Protein AF-A0A1I2CEP6-F1 (afdb_monomer_lite)

pLDDT: mean 86.22, std 7.66, range [56.66, 93.88]

Structure (mmCIF, N/CA/C/O backbone):
data_AF-A0A1I2CEP6-F1
#
_entry.id   AF-A0A1I2CEP6-F1
#
loop_
_atom_site.group_PDB
_atom_site.id
_atom_site.type_symbol
_atom_site.label_atom_id
_atom_site.label_alt_id
_atom_site.label_comp_id
_atom_site.label_asym_id
_atom_site.label_entity_id
_atom_site.label_seq_id
_atom_site.pdbx_PDB_ins_code
_atom_site.Cartn_x
_atom_site.Cartn_y
_atom_site.Cartn_z
_atom_site.occupancy
_atom_site.B_iso_or_equiv
_atom_site.auth_seq_id
_atom_site.auth_comp_id
_atom_site.auth_asym_id
_atom_site.auth_atom_id
_atom_site.pdbx_PDB_model_num
ATOM 1 N N . MET A 1 1 ? -11.571 -1.005 -2.761 1.00 75.19 1 MET A N 1
ATOM 2 C CA . MET A 1 1 ? -12.969 -1.400 -3.049 1.00 75.19 1 MET A CA 1
ATOM 3 C C . MET A 1 1 ? -13.268 -2.839 -2.673 1.00 75.19 1 MET A C 1
ATOM 5 O O . MET A 1 1 ? -14.107 -3.019 -1.806 1.00 75.19 1 MET A O 1
ATOM 9 N N . ALA A 1 2 ? -12.572 -3.839 -3.230 1.00 83.38 2 ALA A N 1
ATOM 10 C CA . ALA A 1 2 ? -12.834 -5.253 -2.919 1.00 83.38 2 ALA A CA 1
ATOM 11 C C . ALA A 1 2 ? -12.810 -5.575 -1.410 1.00 83.38 2 ALA A C 1
ATOM 13 O O . ALA A 1 2 ? -13.744 -6.181 -0.908 1.00 83.38 2 ALA A O 1
ATOM 14 N N . ILE A 1 3 ? -11.809 -5.070 -0.676 1.00 84.31 3 ILE A N 1
ATOM 15 C CA . ILE A 1 3 ? -11.694 -5.210 0.791 1.00 84.31 3 ILE A CA 1
ATOM 16 C C . ILE A 1 3 ? -12.975 -4.747 1.5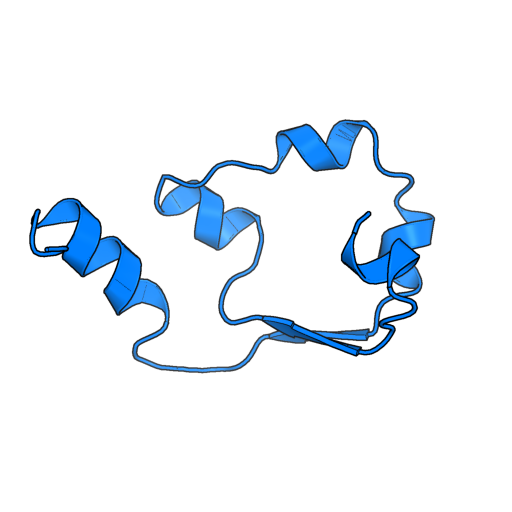09 1.00 84.31 3 ILE A C 1
ATOM 18 O O . ILE A 1 3 ? -13.518 -5.462 2.344 1.00 84.31 3 ILE A O 1
ATOM 22 N N . ARG A 1 4 ? -13.505 -3.581 1.121 1.00 79.00 4 ARG A N 1
ATOM 23 C CA . ARG A 1 4 ? -14.746 -3.032 1.682 1.00 79.00 4 ARG A CA 1
ATOM 24 C C . ARG A 1 4 ? -15.967 -3.857 1.285 1.00 79.00 4 ARG A C 1
ATOM 26 O O . ARG A 1 4 ? -16.812 -4.126 2.125 1.00 79.00 4 ARG A O 1
ATOM 33 N N . MET A 1 5 ? -16.068 -4.254 0.015 1.00 84.38 5 MET A N 1
ATOM 34 C CA . MET A 1 5 ? -17.168 -5.104 -0.465 1.00 84.38 5 MET A CA 1
ATOM 35 C C . MET A 1 5 ? -17.198 -6.455 0.257 1.00 84.38 5 MET A C 1
ATOM 37 O O . MET A 1 5 ? -18.268 -7.015 0.455 1.00 84.38 5 MET A O 1
ATOM 41 N N . ALA A 1 6 ? -16.035 -6.942 0.690 1.00 88.62 6 ALA A N 1
ATOM 42 C CA . ALA A 1 6 ? -15.893 -8.136 1.511 1.00 88.62 6 ALA A CA 1
ATOM 43 C C . ALA A 1 6 ? -16.166 -7.898 3.013 1.00 88.62 6 ALA A C 1
ATOM 45 O O . ALA A 1 6 ? -16.047 -8.833 3.798 1.00 88.62 6 ALA A O 1
ATOM 46 N N . GLY A 1 7 ? -16.504 -6.674 3.436 1.00 89.19 7 GLY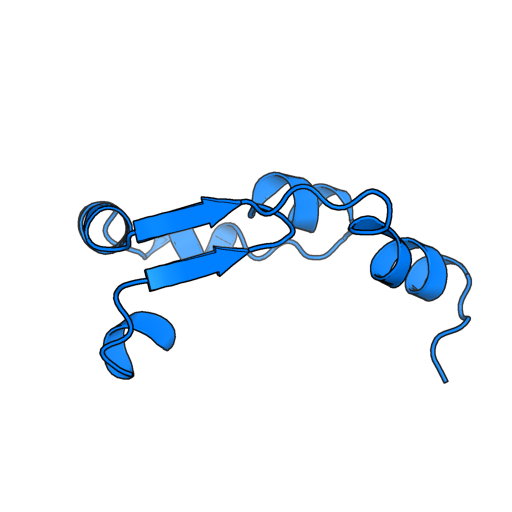 A N 1
ATOM 47 C CA . GLY A 1 7 ? -16.767 -6.342 4.841 1.00 89.19 7 GLY A CA 1
ATOM 48 C C . GLY A 1 7 ? -15.530 -6.388 5.746 1.00 89.19 7 GLY A C 1
ATOM 49 O O . GLY A 1 7 ? -15.662 -6.520 6.959 1.00 89.19 7 GLY A O 1
ATOM 50 N N . ILE A 1 8 ? -14.323 -6.301 5.181 1.00 89.00 8 ILE A N 1
ATOM 51 C CA . ILE A 1 8 ? -13.068 -6.367 5.939 1.00 89.00 8 ILE A CA 1
ATOM 52 C C . ILE A 1 8 ? -12.726 -4.969 6.467 1.00 89.00 8 ILE A C 1
ATOM 54 O O . ILE A 1 8 ? -12.478 -4.058 5.678 1.00 89.00 8 ILE A O 1
ATOM 58 N N . GLY A 1 9 ? -12.681 -4.816 7.794 1.00 89.69 9 GLY A N 1
ATOM 59 C CA . GLY A 1 9 ? -12.318 -3.558 8.467 1.00 89.69 9 GLY A CA 1
ATOM 60 C C . GLY A 1 9 ? -10.848 -3.454 8.888 1.00 89.69 9 GLY A C 1
ATOM 61 O O . GLY A 1 9 ? -10.302 -2.358 8.911 1.00 89.69 9 GLY A O 1
ATOM 62 N N . HIS A 1 10 ? -10.190 -4.583 9.171 1.00 92.56 10 HIS A N 1
ATOM 63 C CA . HIS A 1 10 ? -8.797 -4.618 9.629 1.00 92.56 10 HIS A CA 1
ATOM 64 C C . HIS A 1 10 ? -7.884 -5.148 8.529 1.00 92.56 10 HIS A C 1
ATOM 66 O O . HIS A 1 10 ? -8.036 -6.283 8.072 1.00 92.56 10 HIS A O 1
ATOM 72 N N . VAL A 1 11 ? -6.908 -4.344 8.123 1.00 90.88 11 VAL A N 1
ATOM 73 C CA . VAL A 1 11 ? -6.002 -4.654 7.018 1.00 90.88 11 VAL A CA 1
ATOM 74 C C . VAL A 1 11 ? -4.566 -4.570 7.517 1.00 90.88 11 VAL A C 1
ATOM 76 O O . VAL A 1 11 ? -4.139 -3.562 8.067 1.00 90.88 11 VAL A O 1
ATOM 79 N N . ARG A 1 12 ? -3.790 -5.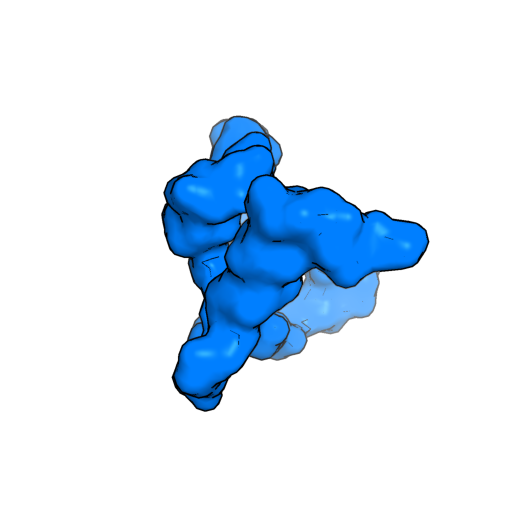632 7.300 1.00 92.81 12 ARG A N 1
ATOM 80 C CA . ARG A 1 12 ? -2.349 -5.642 7.578 1.00 92.81 12 ARG A CA 1
ATOM 81 C C . ARG A 1 12 ? -1.594 -5.643 6.261 1.00 92.81 12 ARG A C 1
ATOM 83 O O . ARG A 1 12 ? -1.835 -6.514 5.428 1.00 92.81 12 ARG A O 1
ATOM 90 N N . ILE A 1 13 ? -0.704 -4.677 6.074 1.00 92.19 13 ILE A N 1
ATOM 91 C CA . ILE A 1 13 ? 0.075 -4.515 4.842 1.00 92.19 13 ILE A CA 1
ATOM 92 C C . ILE A 1 13 ? 1.568 -4.602 5.141 1.00 92.19 13 ILE A C 1
ATOM 94 O O . ILE A 1 13 ? 2.010 -4.232 6.223 1.00 92.19 13 ILE A O 1
ATOM 98 N N . LEU A 1 14 ? 2.353 -5.089 4.183 1.00 92.56 14 LEU A N 1
ATOM 99 C CA . LEU A 1 14 ? 3.819 -5.047 4.261 1.00 92.56 14 LEU A CA 1
ATOM 100 C C . LEU A 1 14 ? 4.388 -3.761 3.661 1.00 92.56 14 LEU A C 1
ATOM 102 O O . LEU A 1 14 ? 5.408 -3.269 4.131 1.00 92.56 14 LEU A O 1
ATOM 106 N N . LEU A 1 15 ? 3.729 -3.241 2.627 1.00 92.00 15 LEU A N 1
ATOM 107 C CA . LEU A 1 15 ? 4.129 -2.039 1.910 1.00 92.00 15 LEU A CA 1
ATOM 108 C C . LEU A 1 15 ? 2.929 -1.134 1.712 1.00 92.00 15 LEU A C 1
ATOM 110 O O . LEU A 1 15 ? 1.832 -1.611 1.400 1.00 92.00 15 LEU A O 1
ATOM 114 N N . ASP A 1 16 ? 3.153 0.166 1.856 1.00 90.38 16 ASP A N 1
ATOM 115 C CA . ASP A 1 16 ? 2.163 1.149 1.445 1.00 90.38 16 ASP A CA 1
ATOM 116 C C . ASP A 1 16 ? 2.186 1.392 -0.077 1.00 90.38 16 ASP A C 1
ATOM 118 O O . ASP A 1 16 ? 3.028 0.892 -0.829 1.00 90.38 16 ASP A O 1
ATOM 122 N N . ARG A 1 17 ? 1.205 2.167 -0.547 1.00 88.94 17 ARG A N 1
ATOM 123 C CA . ARG A 1 17 ? 1.011 2.460 -1.975 1.00 88.94 17 ARG A CA 1
ATOM 124 C C . ARG A 1 17 ? 2.158 3.244 -2.620 1.00 88.94 17 ARG A C 1
ATOM 126 O O . ARG A 1 17 ? 2.271 3.230 -3.842 1.00 88.94 17 ARG A O 1
ATOM 133 N N . TYR A 1 18 ? 2.941 3.986 -1.842 1.00 92.38 18 TYR A N 1
ATOM 134 C CA . TYR A 1 18 ? 4.100 4.724 -2.333 1.00 92.38 18 TYR A CA 1
ATOM 135 C C . TYR A 1 18 ? 5.295 3.780 -2.446 1.00 92.38 18 TYR A C 1
ATOM 137 O O . TYR A 1 18 ? 5.887 3.702 -3.520 1.00 92.38 18 TYR A O 1
ATOM 145 N N . GLU A 1 19 ? 5.555 2.977 -1.412 1.00 93.88 19 GLU A N 1
ATOM 146 C CA . GLU A 1 19 ? 6.629 1.975 -1.426 1.00 93.88 19 GLU A CA 1
ATOM 147 C C . GLU A 1 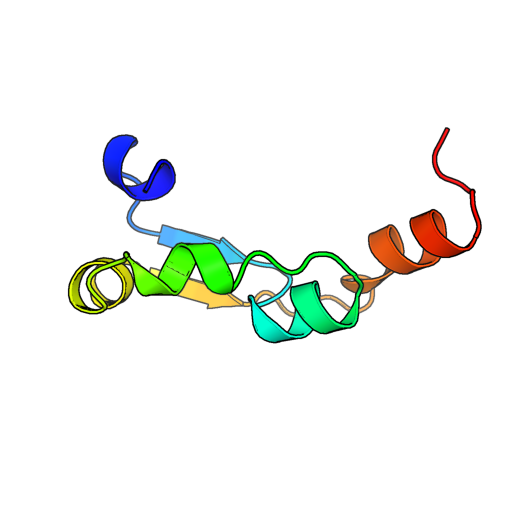19 ? 6.437 0.936 -2.545 1.00 93.88 19 GLU A C 1
ATOM 149 O O . GLU A 1 19 ? 7.390 0.539 -3.220 1.00 93.88 19 GLU A O 1
ATOM 154 N N . ALA A 1 20 ? 5.197 0.505 -2.792 1.00 92.06 20 ALA A N 1
ATOM 155 C CA . ALA A 1 20 ? 4.886 -0.403 -3.893 1.00 92.06 20 ALA A CA 1
ATOM 156 C C . ALA A 1 20 ? 5.125 0.240 -5.274 1.00 92.06 20 ALA A C 1
ATOM 158 O O . ALA A 1 20 ? 5.663 -0.410 -6.176 1.00 92.06 20 ALA A O 1
ATOM 159 N N . ALA A 1 21 ? 4.789 1.527 -5.433 1.00 93.62 21 ALA A N 1
ATOM 160 C CA . ALA A 1 21 ? 5.009 2.260 -6.678 1.00 93.62 21 ALA A CA 1
ATOM 161 C C . ALA A 1 21 ? 6.505 2.423 -6.993 1.00 93.62 21 ALA A C 1
ATOM 163 O O . ALA A 1 21 ? 6.912 2.220 -8.136 1.00 93.62 21 ALA A O 1
ATOM 164 N N . GLU A 1 22 ? 7.338 2.700 -5.98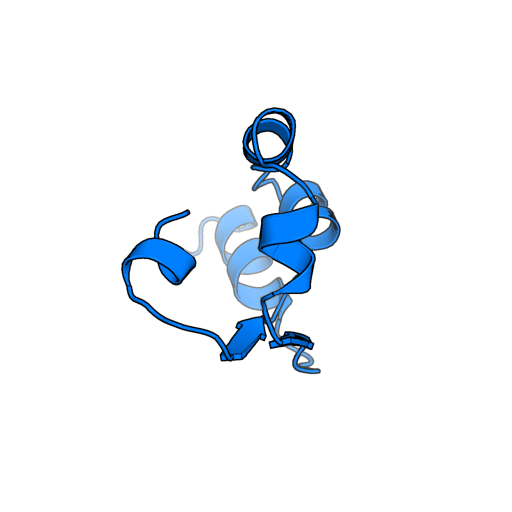5 1.00 93.75 22 GLU A N 1
ATOM 165 C CA . GLU A 1 22 ? 8.804 2.757 -6.127 1.00 93.75 22 GLU A CA 1
ATOM 166 C C . GLU A 1 22 ? 9.416 1.421 -6.579 1.00 93.75 22 GLU A C 1
ATOM 168 O O . GLU A 1 22 ? 10.494 1.379 -7.176 1.00 93.75 22 GLU A O 1
ATOM 173 N N . ASN A 1 23 ? 8.708 0.314 -6.351 1.00 92.06 23 ASN A N 1
ATOM 174 C CA . ASN A 1 23 ? 9.123 -1.020 -6.766 1.00 92.06 23 ASN A CA 1
ATOM 175 C C . ASN A 1 23 ? 8.480 -1.494 -8.081 1.00 92.06 23 ASN A C 1
ATOM 177 O O . ASN A 1 23 ? 8.599 -2.667 -8.431 1.00 92.06 23 ASN A O 1
ATOM 181 N N . GLY A 1 24 ? 7.861 -0.584 -8.840 1.00 90.00 24 GLY A N 1
ATOM 182 C CA . GLY A 1 24 ? 7.313 -0.857 -10.172 1.00 90.00 24 GLY A CA 1
ATOM 183 C C . GLY A 1 24 ? 5.847 -1.291 -10.182 1.00 90.00 24 GLY A C 1
ATOM 184 O O . GLY A 1 24 ? 5.305 -1.552 -11.253 1.00 90.00 24 GLY A O 1
ATOM 185 N N . PHE A 1 25 ? 5.184 -1.331 -9.024 1.00 89.25 25 PHE A N 1
ATOM 186 C CA . PHE A 1 25 ? 3.763 -1.650 -8.916 1.00 89.25 25 PHE A CA 1
ATOM 187 C C . PHE A 1 25 ? 2.955 -0.389 -8.572 1.00 89.25 25 PHE A C 1
ATOM 189 O O . PHE A 1 25 ? 2.543 -0.176 -7.431 1.00 89.25 25 PHE A O 1
ATOM 196 N N . ASP A 1 26 ? 2.750 0.488 -9.562 1.00 91.56 26 ASP A N 1
ATOM 197 C CA . ASP A 1 26 ? 2.025 1.750 -9.372 1.00 91.56 26 ASP A CA 1
ATOM 198 C C . ASP A 1 26 ? 0.517 1.607 -9.624 1.00 91.56 26 ASP A C 1
ATOM 200 O O . ASP A 1 26 ? 0.016 1.695 -10.746 1.00 91.56 26 ASP A O 1
ATOM 204 N N . TYR A 1 27 ? -0.230 1.440 -8.535 1.00 87.69 27 TYR A N 1
ATOM 205 C CA . TYR A 1 27 ? -1.694 1.437 -8.524 1.00 87.69 27 TYR A CA 1
ATOM 206 C C . TYR A 1 27 ? -2.274 2.703 -7.882 1.00 87.69 27 TYR A C 1
ATOM 208 O O . TYR A 1 27 ? -3.468 2.753 -7.578 1.00 87.69 27 TYR A O 1
ATOM 216 N N . ARG A 1 28 ? -1.477 3.762 -7.680 1.00 89.69 28 ARG A N 1
ATOM 217 C CA . ARG A 1 28 ? -1.942 4.998 -7.020 1.00 89.69 28 ARG A CA 1
ATOM 218 C C . ARG A 1 28 ? -3.055 5.686 -7.805 1.00 89.69 28 ARG A C 1
ATOM 220 O O . ARG A 1 28 ? -3.922 6.319 -7.211 1.00 89.69 28 ARG A O 1
ATOM 227 N N . TRP A 1 29 ? -3.083 5.517 -9.127 1.00 86.88 29 TRP A N 1
ATOM 228 C CA . TRP A 1 29 ? -4.151 6.039 -9.984 1.00 86.88 29 TRP A CA 1
ATOM 229 C C . TRP A 1 29 ? -5.542 5.520 -9.585 1.00 86.88 29 TRP A C 1
ATOM 231 O O . TRP A 1 29 ? -6.519 6.257 -9.713 1.00 86.88 29 TRP A O 1
ATOM 241 N N . THR A 1 30 ? -5.634 4.309 -9.021 1.00 83.44 30 THR A N 1
ATOM 242 C CA . THR A 1 30 ? -6.904 3.729 -8.547 1.00 83.44 30 THR A CA 1
ATOM 243 C C . THR A 1 30 ? -7.510 4.527 -7.392 1.00 83.44 30 THR A C 1
ATOM 245 O O . THR A 1 30 ? -8.725 4.518 -7.201 1.00 83.44 30 THR A O 1
ATOM 248 N N . TYR A 1 31 ? -6.685 5.288 -6.665 1.00 79.62 31 TYR A N 1
ATOM 249 C CA . TYR A 1 31 ? -7.121 6.135 -5.561 1.00 79.62 31 TYR A CA 1
ATOM 250 C C . TYR A 1 31 ? -7.711 7.474 -6.011 1.00 79.62 31 TYR A C 1
ATOM 252 O O . TYR A 1 31 ? -8.424 8.085 -5.224 1.00 79.62 31 TYR A O 1
ATOM 260 N N . ARG A 1 32 ? -7.498 7.923 -7.262 1.00 79.56 32 ARG A N 1
ATOM 261 C CA . ARG A 1 32 ? -8.090 9.190 -7.751 1.00 79.56 32 ARG A CA 1
ATOM 262 C C . ARG A 1 32 ? -9.613 9.192 -7.705 1.00 79.56 32 ARG A C 1
ATOM 264 O O . ARG A 1 32 ? -10.215 10.246 -7.548 1.00 79.56 32 ARG A O 1
ATOM 271 N N . TYR A 1 33 ? -10.214 8.019 -7.865 1.00 76.31 33 TYR A N 1
ATOM 272 C CA . TYR A 1 33 ? -11.663 7.842 -7.904 1.00 76.31 33 TYR A CA 1
ATOM 273 C C . TYR A 1 33 ? -12.217 7.274 -6.590 1.00 76.31 33 TYR A C 1
ATOM 275 O O . TYR A 1 33 ? -13.420 7.052 -6.467 1.00 76.31 33 TYR A O 1
ATOM 283 N N . LEU A 1 34 ? -11.351 7.021 -5.604 1.00 77.88 34 LEU A N 1
ATOM 284 C CA . LEU A 1 34 ? -11.754 6.562 -4.282 1.00 77.88 34 LEU A CA 1
ATOM 285 C C . LEU A 1 34 ? -12.070 7.769 -3.404 1.00 77.88 34 LEU A C 1
ATOM 287 O O . LEU A 1 34 ? -11.234 8.647 -3.217 1.00 77.88 34 LEU A O 1
ATOM 291 N N . ASN A 1 35 ? -13.265 7.775 -2.816 1.00 78.31 35 ASN A N 1
ATOM 292 C CA . ASN A 1 35 ? -13.598 8.729 -1.767 1.00 78.31 35 ASN A CA 1
ATOM 293 C C . ASN A 1 35 ? -12.655 8.498 -0.561 1.00 78.31 35 ASN A C 1
ATOM 295 O O . ASN A 1 35 ? -12.673 7.393 -0.007 1.00 78.31 35 ASN A O 1
ATOM 299 N N . PRO A 1 36 ? -11.853 9.495 -0.134 1.00 75.38 36 PRO A N 1
ATOM 300 C CA . PRO A 1 36 ? -10.925 9.355 0.990 1.00 75.38 36 PRO A CA 1
ATOM 301 C C . PRO A 1 36 ? -11.596 8.907 2.292 1.00 75.38 36 PRO A C 1
ATOM 303 O O . PRO A 1 36 ? -10.974 8.197 3.079 1.00 75.38 36 PRO A O 1
ATOM 306 N N . SER A 1 37 ? -12.876 9.243 2.500 1.00 77.25 37 SER A N 1
ATOM 307 C CA . SER A 1 37 ? -13.624 8.817 3.690 1.00 77.25 37 SER A CA 1
ATOM 308 C C . SER A 1 37 ? -13.714 7.293 3.815 1.00 77.25 37 SER A C 1
ATOM 310 O O . SER A 1 37 ? -13.712 6.772 4.921 1.00 77.25 37 SER A O 1
ATOM 312 N N . LEU A 1 38 ? -13.712 6.573 2.689 1.00 74.31 38 LEU A N 1
ATOM 313 C CA . LEU A 1 38 ? -13.765 5.109 2.647 1.00 74.31 38 LEU A CA 1
ATOM 314 C C . LEU A 1 38 ? -12.463 4.448 3.098 1.00 74.31 38 LEU A C 1
ATOM 316 O O . LEU A 1 38 ? -12.456 3.271 3.441 1.00 74.31 38 LEU A O 1
ATOM 320 N N . ILE A 1 39 ? -11.350 5.177 3.029 1.00 73.75 39 ILE A N 1
ATOM 321 C CA . ILE A 1 39 ? -10.043 4.698 3.484 1.00 73.75 39 ILE A CA 1
ATOM 322 C C . ILE A 1 39 ? -9.927 4.909 4.991 1.00 73.75 39 ILE A C 1
ATOM 324 O O . ILE A 1 39 ? -9.372 4.060 5.675 1.00 73.75 39 ILE A O 1
ATOM 328 N N . ASN A 1 40 ? -10.507 5.995 5.504 1.00 75.81 40 ASN A N 1
ATOM 329 C CA . ASN A 1 40 ? -10.507 6.317 6.930 1.00 75.81 40 ASN A CA 1
ATOM 330 C C . ASN A 1 40 ? -11.335 5.328 7.773 1.00 75.81 40 ASN A C 1
ATOM 332 O O . ASN A 1 40 ? -11.144 5.260 8.981 1.00 75.81 40 ASN A O 1
ATOM 336 N N . GLU A 1 41 ? -12.244 4.571 7.149 1.00 82.00 41 GLU A N 1
ATOM 337 C CA . GLU A 1 41 ? -13.003 3.485 7.789 1.00 82.00 41 GLU A CA 1
ATOM 338 C C . GLU A 1 41 ? -12.165 2.209 8.007 1.00 82.00 41 GLU A C 1
ATOM 340 O O . GLU A 1 41 ? -12.579 1.334 8.765 1.00 82.00 41 GLU A O 1
ATOM 345 N N . LEU A 1 42 ? -11.014 2.072 7.337 1.00 86.69 42 LEU A N 1
ATOM 346 C CA . LEU A 1 42 ? -10.150 0.897 7.447 1.00 86.69 42 LEU A CA 1
ATOM 347 C C . LEU A 1 42 ? -9.086 1.107 8.525 1.00 86.69 42 LEU A C 1
ATOM 349 O O . LEU A 1 42 ? -8.328 2.075 8.489 1.00 86.69 42 LEU A O 1
ATOM 353 N N . ASP A 1 43 ? -8.965 0.138 9.425 1.00 90.62 43 ASP A N 1
ATOM 354 C CA . ASP A 1 43 ? -7.844 0.033 10.352 1.00 90.62 43 ASP A CA 1
ATOM 355 C C . ASP A 1 43 ? -6.668 -0.644 9.638 1.00 90.62 43 ASP A C 1
ATOM 357 O O . ASP A 1 43 ? -6.638 -1.867 9.462 1.00 90.62 43 ASP A O 1
ATOM 361 N N . VAL A 1 44 ? -5.737 0.173 9.143 1.00 89.81 44 VAL A N 1
ATOM 362 C CA . VAL A 1 44 ? -4.580 -0.284 8.368 1.00 89.81 44 VAL A CA 1
ATOM 363 C C . VAL A 1 44 ? -3.327 -0.263 9.233 1.00 89.81 44 VAL A C 1
ATOM 365 O O . VAL A 1 44 ? -2.882 0.794 9.673 1.00 89.81 44 VAL A O 1
ATOM 368 N N . VAL A 1 45 ? -2.704 -1.429 9.399 1.00 93.25 45 VAL A N 1
ATOM 369 C CA . VAL A 1 45 ? -1.439 -1.579 10.125 1.00 93.25 45 VAL A CA 1
ATOM 370 C C . VAL A 1 45 ? -0.342 -2.031 9.171 1.00 93.25 45 VAL A C 1
ATOM 372 O O . VAL A 1 45 ? -0.434 -3.094 8.550 1.00 93.25 45 VAL A O 1
ATOM 375 N N . THR A 1 46 ? 0.729 -1.245 9.089 1.00 93.12 46 THR A N 1
ATOM 376 C CA . THR A 1 46 ? 1.947 -1.645 8.382 1.00 93.12 46 THR A CA 1
ATOM 377 C C . THR A 1 46 ? 2.778 -2.564 9.268 1.00 93.12 46 THR A C 1
ATOM 379 O O . THR A 1 46 ? 3.133 -2.216 10.394 1.00 93.12 46 THR A O 1
ATOM 382 N N . LEU A 1 47 ? 3.094 -3.752 8.762 1.00 93.06 47 LEU A N 1
ATOM 383 C CA . LEU A 1 47 ? 3.937 -4.728 9.436 1.00 93.06 47 LEU A CA 1
ATOM 384 C C . LEU A 1 47 ? 5.413 -4.442 9.147 1.00 93.06 47 LEU A C 1
ATOM 386 O O . LEU A 1 47 ? 5.818 -4.295 7.994 1.00 93.06 47 LEU A O 1
ATOM 390 N N . VAL A 1 48 ? 6.231 -4.421 10.198 1.00 89.81 48 VAL A N 1
ATOM 391 C CA . VAL A 1 48 ? 7.686 -4.303 10.071 1.00 89.81 48 VAL A CA 1
ATOM 392 C C . VAL A 1 48 ? 8.261 -5.675 9.728 1.00 89.81 48 VAL A C 1
ATOM 394 O O . VAL A 1 48 ? 8.106 -6.630 10.487 1.00 89.81 48 VAL A O 1
ATOM 397 N N . ASN A 1 49 ? 8.912 -5.783 8.571 1.00 91.69 49 ASN A N 1
ATOM 398 C CA . ASN A 1 49 ? 9.582 -7.003 8.134 1.00 91.69 49 ASN A CA 1
ATOM 399 C C . ASN A 1 49 ? 10.820 -6.656 7.300 1.00 91.69 49 ASN A C 1
ATOM 401 O O . ASN A 1 49 ? 10.727 -5.922 6.316 1.00 91.69 49 ASN A O 1
ATOM 405 N N . GLU A 1 50 ? 11.969 -7.219 7.669 1.00 91.88 50 GLU A N 1
ATOM 406 C CA . GLU A 1 50 ? 13.258 -6.991 7.000 1.00 91.88 50 GLU A CA 1
ATOM 407 C C . GLU A 1 50 ? 13.262 -7.453 5.536 1.00 91.88 50 GLU A C 1
ATOM 409 O O . GLU A 1 50 ? 13.978 -6.908 4.700 1.00 91.88 50 GLU A O 1
ATOM 414 N N . ARG A 1 51 ? 12.428 -8.441 5.198 1.00 90.31 51 ARG A N 1
ATOM 415 C CA . ARG A 1 51 ? 12.330 -9.036 3.860 1.00 90.31 51 ARG A CA 1
ATOM 416 C C . ARG A 1 51 ? 11.152 -8.504 3.048 1.00 90.31 51 ARG A C 1
ATOM 418 O O . ARG A 1 51 ? 10.825 -9.085 2.016 1.00 90.31 51 ARG A O 1
ATOM 425 N N . LYS A 1 52 ? 10.513 -7.402 3.460 1.00 92.38 52 LYS A N 1
ATOM 426 C CA . LYS A 1 52 ? 9.313 -6.870 2.782 1.00 92.38 52 LYS A CA 1
ATOM 427 C C . LYS A 1 52 ? 9.518 -6.536 1.295 1.00 92.38 52 LYS A C 1
ATOM 429 O O . LYS A 1 52 ? 8.570 -6.609 0.522 1.00 92.38 52 LYS A O 1
ATOM 434 N N . PHE A 1 53 ? 10.751 -6.226 0.886 1.00 91.88 53 PHE A N 1
ATOM 435 C CA . PHE A 1 53 ? 11.102 -5.932 -0.509 1.00 91.88 53 PHE A CA 1
ATOM 436 C 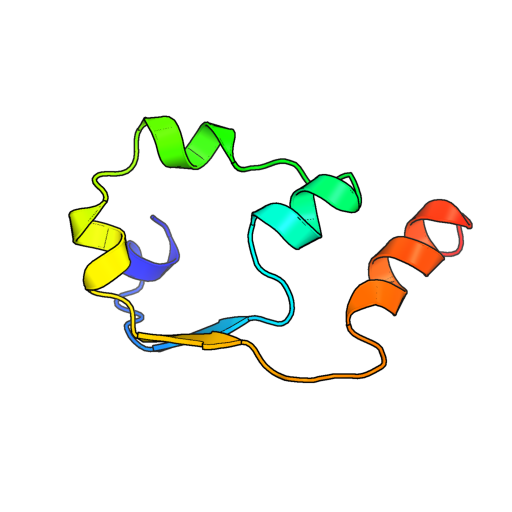C . PHE A 1 53 ? 11.653 -7.128 -1.293 1.00 91.88 53 PHE A C 1
ATOM 438 O O . PHE A 1 53 ? 11.821 -7.024 -2.509 1.00 91.88 53 PHE A O 1
ATOM 445 N N . LEU A 1 54 ? 11.916 -8.261 -0.634 1.00 91.50 54 LEU A N 1
ATOM 446 C CA . LEU A 1 54 ? 12.508 -9.436 -1.273 1.00 91.50 54 LEU A CA 1
ATOM 447 C C . LEU A 1 54 ? 11.724 -9.901 -2.517 1.00 91.50 54 LEU A C 1
ATOM 449 O O . LEU A 1 54 ? 12.369 -10.145 -3.535 1.00 91.50 54 LEU A O 1
ATOM 453 N N . PRO A 1 55 ? 10.372 -9.937 -2.521 1.00 88.44 55 PRO A N 1
ATOM 454 C CA . PRO A 1 55 ? 9.624 -10.331 -3.716 1.00 88.44 55 PRO A CA 1
ATOM 455 C C . PRO A 1 55 ? 9.918 -9.445 -4.937 1.00 88.44 55 PRO A C 1
ATOM 457 O O . PRO A 1 55 ? 10.090 -9.944 -6.045 1.00 88.44 55 PRO A O 1
ATOM 460 N N . PHE A 1 56 ? 10.046 -8.130 -4.738 1.00 89.44 56 PHE A N 1
ATOM 461 C CA . PHE A 1 56 ? 10.346 -7.182 -5.816 1.00 89.44 56 PHE A CA 1
ATOM 462 C C . PHE A 1 56 ? 11.790 -7.310 -6.305 1.00 89.44 56 PHE A C 1
ATOM 464 O O . PHE A 1 56 ? 12.062 -7.155 -7.494 1.00 89.44 56 PHE A O 1
ATOM 471 N N . GLN A 1 57 ? 12.724 -7.602 -5.398 1.00 90.06 57 GLN A N 1
ATOM 472 C CA . GLN A 1 57 ? 14.120 -7.863 -5.747 1.00 90.06 57 GLN A CA 1
ATOM 473 C C . GLN A 1 57 ? 14.241 -9.134 -6.592 1.00 90.06 57 GLN A C 1
ATOM 475 O O . GLN A 1 57 ? 14.873 -9.101 -7.645 1.00 90.06 57 GLN A O 1
ATOM 480 N N . MET A 1 58 ? 13.571 -10.216 -6.185 1.00 90.44 58 MET A N 1
ATOM 481 C CA . MET A 1 58 ? 13.525 -11.467 -6.947 1.00 90.44 58 MET A CA 1
ATOM 482 C C . MET A 1 58 ? 12.909 -11.260 -8.338 1.00 90.44 58 MET A C 1
ATOM 484 O O . MET A 1 58 ? 13.467 -11.744 -9.321 1.00 90.44 58 MET A O 1
ATOM 488 N N . ALA A 1 59 ? 11.835 -10.464 -8.439 1.00 87.81 59 ALA A N 1
ATOM 489 C CA . ALA A 1 59 ? 11.225 -10.078 -9.716 1.00 87.81 59 ALA A CA 1
ATOM 490 C C . ALA A 1 59 ? 12.219 -9.402 -10.664 1.00 87.81 59 ALA A C 1
ATOM 492 O O . ALA A 1 59 ? 12.347 -9.790 -11.822 1.00 87.81 59 ALA A O 1
ATOM 493 N N . LYS A 1 60 ? 12.959 -8.408 -10.160 1.00 86.56 60 LYS A N 1
ATOM 494 C CA . LYS A 1 60 ? 13.957 -7.666 -10.945 1.00 86.56 60 LYS A CA 1
ATOM 495 C C . LYS A 1 60 ? 15.119 -8.545 -11.404 1.00 86.56 60 LYS A C 1
ATOM 497 O O . LYS A 1 60 ? 15.708 -8.265 -12.442 1.00 86.56 60 LYS A O 1
ATOM 502 N N . MET A 1 61 ? 15.447 -9.587 -10.643 1.00 89.19 61 MET A N 1
ATOM 503 C CA . MET A 1 61 ? 16.490 -10.553 -10.993 1.00 89.19 61 MET A CA 1
ATOM 504 C C . MET A 1 61 ? 16.011 -11.634 -11.976 1.00 89.19 61 MET A C 1
ATOM 506 O O . MET A 1 61 ? 16.826 -12.444 -12.406 1.00 89.19 61 MET A O 1
ATOM 510 N N . GLY A 1 62 ? 14.718 -11.667 -12.328 1.00 82.94 62 GLY A N 1
ATOM 511 C CA . GLY A 1 62 ? 14.146 -12.735 -13.154 1.00 82.94 62 GLY A CA 1
ATOM 512 C C . GLY A 1 62 ? 14.107 -14.091 -12.444 1.00 82.94 62 GLY A C 1
ATOM 513 O O . GLY A 1 62 ? 14.107 -15.121 -13.102 1.00 82.94 62 GLY A O 1
ATOM 514 N N . LEU A 1 63 ? 14.107 -14.091 -11.106 1.00 73.62 63 LEU A N 1
ATOM 515 C CA . LEU A 1 63 ? 14.129 -15.291 -10.257 1.00 73.62 63 LEU A CA 1
ATOM 516 C C . LEU A 1 63 ? 12.724 -15.712 -9.792 1.00 73.62 63 LEU A C 1
ATOM 518 O O . LEU A 1 63 ? 12.585 -16.393 -8.777 1.00 73.62 63 LEU A O 1
ATOM 522 N N . ILE A 1 64 ? 11.683 -15.244 -10.482 1.00 61.91 64 ILE A N 1
ATOM 523 C CA . ILE A 1 64 ? 10.318 -15.736 -10.297 1.00 61.91 64 ILE A CA 1
ATOM 524 C C . ILE A 1 64 ? 10.113 -16.792 -11.383 1.00 61.91 64 ILE A C 1
ATOM 526 O O . ILE A 1 64 ? 10.115 -16.429 -12.558 1.00 61.91 64 ILE A O 1
ATOM 530 N N . ASP A 1 65 ? 10.012 -18.059 -10.975 1.00 56.66 65 ASP A N 1
ATOM 531 C CA . ASP A 1 65 ? 9.579 -19.175 -11.835 1.00 56.66 65 ASP A CA 1
ATOM 532 C C . ASP A 1 65 ? 8.141 -18.962 -12.342 1.00 56.66 65 ASP A C 1
ATOM 534 O O . ASP A 1 65 ? 7.276 -18.554 -11.524 1.00 56.66 65 ASP A O 1
#

Secondary structure (DSSP, 8-state):
-HHHHTT--EEEESS-HHHHHHTT---GGGGGGS-THHHHTSEEEEPP-TTTTHHHHHHHTT---

Foldseek 3Di:
DVCVVVVHQEEEAQDDQVRCVVLVNHPVVVCVPPDVVVVVSHHYHHDDDPCSCVVSVCVVVVVDD

Radius of gyration: 13.89 Å; chains: 1; bounding box: 34×28×24 Å

Sequence (65 aa):
MAIRMAGIGHVRILLDRYEAAENGFDYRWTYRYLNPSLINELDVVTLVNERKFLPFQMAKMGLID